Protein AF-H1VTM8-F1 (afdb_monomer)

Radius of gyration: 23.92 Å; Cα contacts (8 Å, |Δi|>4): 32; chains: 1; bounding box: 40×12×71 Å

pLDDT: mean 93.12, std 11.33, range [45.5, 98.5]

Organism: Colletotrichum higginsianum (strain IMI 349063) (NCBI:txid759273)

Structure (mmCIF, N/CA/C/O backbone):
data_AF-H1VTM8-F1
#
_entry.id   AF-H1VTM8-F1
#
loop_
_atom_site.group_PDB
_atom_site.id
_atom_site.type_symbol
_atom_site.label_atom_id
_atom_site.label_alt_id
_atom_site.label_comp_id
_atom_site.label_asym_id
_atom_site.label_entity_id
_atom_site.label_seq_id
_atom_site.pdbx_PDB_ins_code
_atom_site.Cartn_x
_atom_site.Cartn_y
_atom_site.Cartn_z
_atom_site.occupancy
_atom_site.B_iso_or_equiv
_atom_site.auth_seq_id
_atom_site.auth_comp_id
_atom_site.auth_asym_id
_atom_site.auth_atom_id
_atom_site.pdbx_PDB_model_num
ATOM 1 N N . ARG A 1 1 ? -16.273 3.973 -42.085 1.00 45.50 1 ARG A N 1
ATOM 2 C CA . ARG A 1 1 ? -14.835 4.316 -41.954 1.00 45.50 1 ARG A CA 1
ATOM 3 C C . ARG A 1 1 ? -14.415 3.929 -40.536 1.00 45.50 1 ARG A C 1
ATOM 5 O O . ARG A 1 1 ? -14.596 4.722 -39.627 1.00 45.50 1 ARG A O 1
ATOM 12 N N . HIS A 1 2 ? -13.994 2.678 -40.331 1.00 52.25 2 HIS A N 1
ATOM 13 C CA . HIS A 1 2 ? -13.523 2.202 -39.029 1.00 52.25 2 HIS A CA 1
ATOM 14 C C . HIS A 1 2 ? -12.146 2.814 -38.766 1.00 52.25 2 HIS A C 1
ATOM 16 O O . HIS A 1 2 ? -11.189 2.513 -39.476 1.00 52.25 2 HIS A O 1
ATOM 22 N N . SER A 1 3 ? -12.054 3.718 -37.797 1.00 54.59 3 SER A N 1
ATOM 23 C CA . SER A 1 3 ? -10.786 4.162 -37.228 1.00 54.59 3 SER A CA 1
ATOM 24 C C . SER A 1 3 ? -10.156 2.969 -36.514 1.00 54.59 3 SER A C 1
ATOM 26 O O . SER A 1 3 ? -10.537 2.627 -35.398 1.00 54.59 3 SER A O 1
ATOM 28 N N . LEU A 1 4 ? -9.227 2.296 -37.195 1.00 62.25 4 LEU A N 1
ATOM 29 C CA . LEU A 1 4 ? -8.375 1.277 -36.596 1.00 62.25 4 LEU A CA 1
ATOM 30 C C . LEU A 1 4 ? -7.559 1.957 -35.493 1.00 62.25 4 LEU A C 1
ATOM 32 O O . LEU A 1 4 ? -6.589 2.659 -35.771 1.00 62.25 4 LEU A O 1
ATOM 36 N N . THR A 1 5 ? -7.971 1.791 -34.241 1.00 61.22 5 THR A N 1
ATOM 37 C CA . THR A 1 5 ? -7.129 2.097 -33.088 1.00 61.22 5 THR A CA 1
ATOM 38 C C . THR A 1 5 ? -5.947 1.144 -33.143 1.00 61.22 5 THR A C 1
ATOM 40 O O . THR A 1 5 ? -6.069 -0.027 -32.783 1.00 61.22 5 THR A O 1
ATOM 43 N N . THR A 1 6 ? -4.809 1.607 -33.653 1.00 61.53 6 THR A N 1
ATOM 44 C CA . THR A 1 6 ? -3.568 0.841 -33.566 1.00 61.53 6 THR A CA 1
ATOM 45 C C . THR A 1 6 ? -3.264 0.591 -32.090 1.00 61.53 6 THR A C 1
ATOM 47 O O . THR A 1 6 ? -3.212 1.558 -31.324 1.00 61.53 6 THR A O 1
ATOM 50 N N . PRO A 1 7 ? -3.089 -0.671 -31.664 1.00 65.88 7 PRO A N 1
ATOM 51 C CA . PRO A 1 7 ? -2.739 -0.975 -30.286 1.00 65.88 7 PRO A CA 1
ATOM 52 C C . PRO A 1 7 ? -1.428 -0.271 -29.924 1.00 65.88 7 PRO A C 1
ATOM 54 O O . PRO A 1 7 ? -0.447 -0.338 -30.667 1.00 65.88 7 PRO A O 1
ATOM 57 N N . VAL A 1 8 ? -1.420 0.426 -28.787 1.00 76.19 8 VAL A N 1
ATOM 58 C CA . VAL A 1 8 ? -0.226 1.112 -28.287 1.00 76.19 8 VAL A CA 1
ATOM 59 C C . VAL A 1 8 ? 0.740 0.054 -27.756 1.00 76.19 8 VAL A C 1
ATOM 61 O O . VAL A 1 8 ? 0.540 -0.500 -26.678 1.00 76.19 8 VAL A O 1
ATOM 64 N N . GLN A 1 9 ? 1.775 -0.253 -28.535 1.00 87.38 9 GLN A N 1
ATOM 65 C CA . GLN A 1 9 ? 2.850 -1.163 -28.142 1.00 87.38 9 GLN A CA 1
ATOM 66 C C . GLN A 1 9 ? 4.033 -0.365 -27.583 1.00 87.38 9 GLN A C 1
ATOM 68 O O . GLN A 1 9 ? 4.461 0.621 -28.185 1.00 87.38 9 GLN A O 1
ATOM 73 N N . ILE A 1 10 ? 4.564 -0.798 -26.433 1.00 90.19 10 ILE A N 1
ATOM 74 C CA . ILE A 1 10 ? 5.757 -0.190 -25.811 1.00 90.19 10 ILE A CA 1
ATOM 75 C C . ILE A 1 10 ? 6.993 -0.411 -26.694 1.00 90.19 10 ILE A C 1
ATOM 77 O O . ILE A 1 10 ? 7.826 0.482 -26.836 1.00 90.19 10 ILE A O 1
ATOM 81 N N . TYR A 1 11 ? 7.091 -1.589 -27.311 1.00 93.25 11 TYR A N 1
ATOM 82 C CA . TYR A 1 11 ? 8.113 -1.898 -28.301 1.00 93.25 11 TYR A CA 1
ATOM 83 C C . TYR A 1 11 ? 7.630 -1.499 -29.690 1.00 93.25 11 TYR A C 1
ATOM 85 O O . TYR A 1 11 ? 6.611 -1.999 -30.166 1.00 93.25 11 TYR A O 1
ATOM 93 N N . GLN A 1 12 ? 8.367 -0.595 -30.331 1.00 92.56 12 GLN A N 1
ATOM 94 C CA . GLN A 1 12 ? 8.035 -0.059 -31.647 1.00 92.56 12 GLN A CA 1
ATOM 95 C C . GLN A 1 12 ? 9.125 -0.401 -32.661 1.00 92.56 12 GLN A C 1
ATOM 97 O O . GLN A 1 12 ? 10.299 -0.526 -32.315 1.00 92.56 12 GLN A O 1
ATOM 102 N N . LYS A 1 13 ? 8.735 -0.550 -33.932 1.00 92.44 13 LYS A N 1
ATOM 103 C CA . LYS A 1 13 ? 9.659 -0.918 -35.017 1.00 92.44 13 LYS A CA 1
ATOM 104 C C . LYS A 1 13 ? 10.741 0.140 -35.267 1.00 92.44 13 LYS A C 1
ATOM 106 O O . LYS A 1 13 ? 11.842 -0.233 -35.648 1.00 92.44 13 LYS A O 1
ATOM 111 N N . ASP A 1 14 ? 10.450 1.424 -35.044 1.00 93.12 14 ASP A N 1
ATOM 112 C CA . ASP A 1 14 ? 11.412 2.536 -35.161 1.00 93.12 14 ASP A CA 1
ATOM 113 C C . ASP A 1 14 ? 12.457 2.551 -34.033 1.00 93.12 14 ASP A C 1
ATOM 115 O O . ASP A 1 14 ? 13.482 3.212 -34.153 1.00 93.12 14 ASP A O 1
ATOM 119 N N . ASP A 1 15 ? 12.209 1.818 -32.944 1.00 94.56 15 ASP A N 1
ATOM 120 C CA . ASP A 1 15 ? 13.132 1.659 -31.816 1.00 94.56 15 ASP A CA 1
ATOM 121 C C . ASP A 1 15 ? 13.980 0.371 -31.939 1.00 94.56 15 ASP A C 1
ATOM 123 O O . ASP A 1 15 ? 14.895 0.138 -31.147 1.00 94.56 15 ASP A O 1
ATOM 127 N N . ALA A 1 16 ? 13.716 -0.470 -32.947 1.00 92.25 16 ALA A N 1
ATOM 128 C CA . ALA A 1 16 ? 14.503 -1.666 -33.240 1.00 92.25 16 ALA A CA 1
ATOM 129 C C . ALA A 1 16 ? 15.916 -1.311 -33.759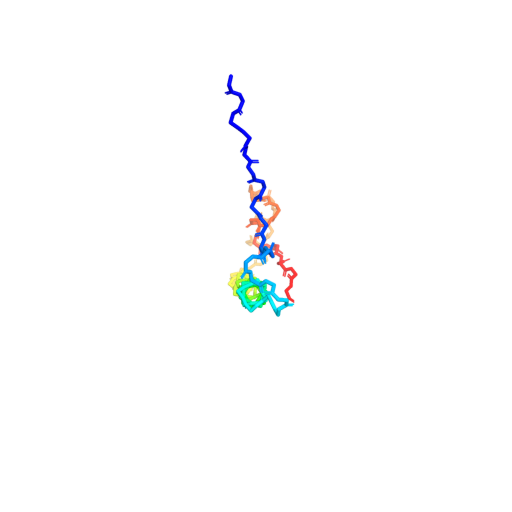 1.00 92.25 16 ALA A C 1
ATOM 131 O O . ALA A 1 16 ? 16.112 -0.252 -34.356 1.00 92.25 16 ALA A O 1
ATOM 132 N N . PRO A 1 17 ? 16.924 -2.190 -33.587 1.00 94.00 17 PRO A N 1
ATOM 133 C CA . PRO A 1 17 ? 16.869 -3.510 -32.946 1.00 94.00 17 PRO A CA 1
ATOM 134 C C . PRO A 1 17 ? 17.123 -3.488 -31.430 1.00 94.00 17 PRO A C 1
ATOM 136 O O . PRO A 1 17 ? 16.928 -4.501 -30.768 1.00 94.00 17 PRO A O 1
ATOM 139 N N . LEU A 1 18 ? 17.587 -2.363 -30.875 1.00 96.69 18 LEU A N 1
ATOM 140 C CA . LEU A 1 18 ? 18.022 -2.285 -29.473 1.00 96.69 18 LEU A CA 1
ATOM 141 C C . LEU A 1 18 ? 16.897 -1.930 -28.492 1.00 96.69 18 LEU A C 1
ATOM 143 O O . LEU A 1 18 ? 17.049 -2.144 -27.291 1.00 96.69 18 LEU A O 1
ATOM 147 N N . TYR A 1 19 ? 15.796 -1.366 -28.987 1.00 95.81 19 TYR A N 1
ATOM 148 C CA . TYR A 1 19 ? 14.601 -1.011 -28.225 1.00 95.81 19 TYR A CA 1
ATOM 149 C C . TYR A 1 19 ? 14.872 -0.148 -26.986 1.00 95.81 19 TYR A C 1
ATOM 151 O O . TYR A 1 19 ? 14.377 -0.411 -25.885 1.00 95.81 19 TYR A O 1
ATOM 159 N N . ARG A 1 20 ? 15.715 0.882 -27.132 1.00 96.31 20 ARG A N 1
ATOM 160 C CA . ARG A 1 20 ? 16.158 1.703 -25.994 1.00 96.31 20 ARG A CA 1
ATOM 161 C C . ARG A 1 20 ? 14.992 2.458 -25.354 1.00 96.31 20 ARG A C 1
ATOM 163 O O . ARG A 1 20 ? 14.960 2.579 -24.127 1.00 96.31 20 ARG A O 1
ATOM 170 N N . ARG A 1 21 ? 14.035 2.945 -26.152 1.00 95.12 21 ARG A N 1
ATOM 171 C CA . ARG A 1 21 ? 12.831 3.634 -25.663 1.00 95.12 21 ARG A CA 1
ATOM 172 C C . ARG A 1 21 ? 11.927 2.660 -24.912 1.00 95.12 21 ARG A C 1
ATOM 174 O O . ARG A 1 21 ? 11.563 2.943 -23.771 1.00 95.12 21 ARG A O 1
ATOM 181 N N . GLY A 1 22 ? 11.635 1.504 -25.507 1.00 95.31 22 GLY A N 1
ATOM 182 C CA . GLY A 1 22 ? 10.795 0.472 -24.896 1.00 95.31 22 GLY A CA 1
ATOM 183 C C . GLY A 1 22 ? 11.367 -0.037 -23.570 1.00 95.31 22 GLY A C 1
ATOM 184 O O . GLY A 1 22 ? 10.678 -0.037 -22.549 1.00 95.31 22 GLY A O 1
ATOM 185 N N . ASN A 1 23 ? 12.663 -0.360 -23.548 1.00 96.88 23 ASN A N 1
ATOM 186 C CA . ASN A 1 23 ? 13.351 -0.833 -22.345 1.00 96.88 23 ASN A CA 1
ATOM 187 C C . ASN A 1 23 ? 13.365 0.223 -21.231 1.00 96.88 23 ASN A C 1
ATOM 189 O O . ASN A 1 23 ? 13.122 -0.108 -20.072 1.00 96.88 23 ASN A O 1
ATOM 193 N N . LYS A 1 24 ? 13.581 1.505 -21.562 1.00 97.19 24 LYS A N 1
ATOM 194 C CA . LYS A 1 24 ? 13.513 2.598 -20.579 1.00 97.19 24 LYS A CA 1
ATOM 195 C C . LYS A 1 24 ? 12.122 2.714 -19.952 1.00 97.19 24 LYS A C 1
ATOM 197 O O . LYS A 1 24 ? 12.024 2.899 -18.742 1.00 97.19 24 LYS A O 1
ATOM 202 N N . ILE A 1 25 ? 11.061 2.593 -20.754 1.00 96.94 25 ILE A N 1
ATOM 203 C CA . ILE A 1 25 ? 9.675 2.641 -20.266 1.00 96.94 25 ILE A CA 1
ATOM 204 C C . ILE A 1 25 ? 9.401 1.466 -19.323 1.00 96.94 25 ILE A C 1
ATOM 206 O O . ILE A 1 25 ? 8.878 1.673 -18.231 1.00 96.94 25 ILE A O 1
ATOM 210 N N . ILE A 1 26 ? 9.798 0.246 -19.695 1.00 96.50 26 ILE A N 1
ATOM 211 C CA . ILE A 1 26 ? 9.589 -0.939 -18.850 1.00 96.50 26 ILE A CA 1
ATOM 212 C C . ILE A 1 26 ? 10.352 -0.820 -17.532 1.00 96.50 26 ILE A C 1
ATOM 214 O O . ILE A 1 26 ? 9.769 -1.045 -16.473 1.00 96.50 26 ILE A O 1
ATOM 218 N N . LEU A 1 27 ? 11.621 -0.407 -17.568 1.00 97.88 27 LEU A N 1
ATOM 219 C CA . LEU A 1 27 ? 12.403 -0.193 -16.349 1.00 97.88 27 LEU A CA 1
ATOM 220 C C . LEU A 1 27 ? 11.776 0.878 -15.451 1.00 97.88 27 LEU A C 1
ATOM 222 O O . LEU A 1 27 ? 11.729 0.698 -14.235 1.00 97.88 27 LEU A O 1
ATOM 226 N N . ALA A 1 28 ? 11.237 1.953 -16.032 1.00 98.06 28 ALA A N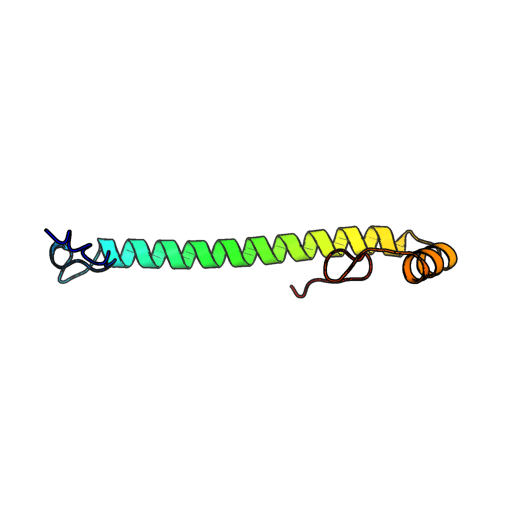 1
ATOM 227 C CA . ALA A 1 28 ? 10.516 2.971 -15.276 1.00 98.06 28 ALA A CA 1
ATOM 228 C C . ALA A 1 28 ? 9.249 2.405 -14.611 1.00 98.06 28 ALA A C 1
ATOM 230 O O . ALA A 1 28 ? 9.010 2.678 -13.437 1.00 98.06 28 ALA A O 1
ATOM 231 N N . LEU A 1 29 ? 8.469 1.577 -15.314 1.00 97.88 29 LEU A N 1
ATOM 232 C CA . LEU A 1 29 ? 7.281 0.925 -14.752 1.00 97.88 29 LEU A CA 1
ATOM 233 C C . LEU A 1 29 ? 7.636 -0.059 -13.630 1.00 97.88 29 LEU A C 1
ATOM 235 O O . LEU A 1 29 ? 6.942 -0.101 -12.615 1.00 97.88 29 LEU A O 1
ATOM 239 N N . ILE A 1 30 ? 8.719 -0.825 -13.776 1.00 98.31 30 ILE A N 1
ATOM 240 C CA . ILE A 1 30 ? 9.207 -1.738 -12.732 1.00 98.31 30 ILE A CA 1
ATOM 241 C C . ILE A 1 30 ? 9.630 -0.946 -11.492 1.00 98.31 30 ILE A C 1
ATOM 243 O O . ILE A 1 30 ? 9.180 -1.250 -10.387 1.00 98.31 30 ILE A O 1
ATOM 247 N N . ALA A 1 31 ? 10.443 0.098 -11.671 1.00 98.50 31 ALA A N 1
ATOM 248 C CA . ALA A 1 31 ? 10.873 0.959 -10.575 1.00 98.50 31 ALA A CA 1
ATOM 249 C C . ALA A 1 31 ? 9.673 1.619 -9.877 1.00 98.50 31 ALA A C 1
ATOM 251 O O . ALA A 1 31 ? 9.607 1.644 -8.650 1.00 98.50 31 ALA A O 1
ATOM 252 N N . TRP A 1 32 ? 8.685 2.082 -10.647 1.00 98.50 32 TRP A N 1
ATOM 253 C CA . TRP A 1 32 ? 7.450 2.646 -10.110 1.00 98.5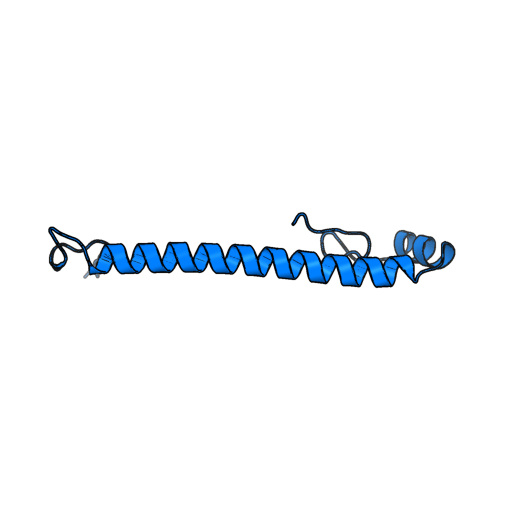0 32 TRP A CA 1
ATOM 254 C C . TRP A 1 32 ? 6.658 1.635 -9.274 1.00 98.50 32 TRP A C 1
ATOM 256 O O . TRP A 1 32 ? 6.228 1.959 -8.169 1.00 98.50 32 TRP A O 1
ATOM 266 N N . ASN A 1 33 ? 6.516 0.393 -9.744 1.00 98.38 33 ASN A N 1
ATOM 267 C CA . ASN A 1 33 ? 5.858 -0.668 -8.977 1.00 98.38 33 ASN A CA 1
ATOM 268 C C . ASN A 1 33 ? 6.603 -0.987 -7.675 1.00 98.38 33 ASN A C 1
ATOM 270 O O . ASN A 1 33 ? 5.966 -1.156 -6.636 1.00 98.38 33 ASN A O 1
ATOM 274 N N . ALA A 1 34 ? 7.938 -1.017 -7.703 1.00 98.31 34 ALA A N 1
ATOM 275 C CA . ALA A 1 34 ? 8.736 -1.210 -6.497 1.00 98.31 34 ALA A CA 1
ATOM 276 C C . ALA A 1 34 ? 8.495 -0.082 -5.479 1.00 98.31 34 ALA A C 1
ATOM 278 O O . ALA A 1 34 ? 8.244 -0.355 -4.305 1.00 98.31 34 ALA A O 1
ATOM 279 N N . VAL A 1 35 ? 8.497 1.179 -5.928 1.00 98.50 35 VAL A N 1
ATOM 280 C CA . VAL A 1 35 ? 8.190 2.337 -5.072 1.00 98.50 35 VAL A CA 1
ATOM 281 C C . VAL A 1 35 ? 6.776 2.235 -4.498 1.00 98.50 35 VAL A C 1
ATOM 283 O O . VAL A 1 35 ? 6.600 2.392 -3.292 1.00 98.50 35 VAL A O 1
ATOM 286 N N . LEU A 1 36 ? 5.772 1.918 -5.321 1.00 98.38 36 LEU A N 1
ATOM 287 C CA . LEU A 1 36 ? 4.393 1.753 -4.856 1.00 98.38 36 LEU A CA 1
ATOM 288 C C . LEU A 1 36 ? 4.261 0.646 -3.804 1.00 98.38 36 LEU A C 1
ATOM 290 O O . LEU A 1 36 ? 3.589 0.854 -2.797 1.00 98.38 36 LEU A O 1
ATOM 294 N N . ALA A 1 37 ? 4.924 -0.498 -3.990 1.00 97.50 37 ALA A N 1
ATOM 295 C CA . ALA A 1 37 ? 4.908 -1.584 -3.013 1.00 97.50 37 ALA A CA 1
ATOM 296 C C . ALA A 1 37 ? 5.470 -1.133 -1.652 1.00 97.50 37 ALA A C 1
ATOM 298 O O . ALA A 1 37 ? 4.858 -1.382 -0.610 1.00 97.50 37 ALA A O 1
ATOM 299 N N . TRP A 1 38 ? 6.586 -0.397 -1.659 1.00 98.38 38 TRP A N 1
ATOM 300 C CA . TRP A 1 38 ? 7.157 0.194 -0.447 1.00 98.38 38 TRP A CA 1
ATOM 301 C C . TRP A 1 38 ? 6.217 1.207 0.213 1.00 98.38 38 TRP A C 1
ATOM 303 O O . TRP A 1 38 ? 6.046 1.177 1.434 1.00 98.38 38 TRP A O 1
ATOM 313 N N . LEU A 1 39 ? 5.571 2.072 -0.574 1.00 98.44 39 LEU A N 1
ATOM 314 C CA . LEU A 1 39 ? 4.609 3.050 -0.063 1.00 98.44 39 LEU A CA 1
ATOM 315 C C . LEU A 1 39 ? 3.384 2.375 0.571 1.00 98.44 39 LEU A C 1
ATOM 317 O O . LEU A 1 39 ? 2.956 2.789 1.649 1.00 98.44 39 LEU A O 1
ATOM 321 N N . ILE A 1 40 ? 2.850 1.316 -0.045 1.00 98.25 40 ILE A N 1
ATOM 322 C CA . ILE A 1 40 ? 1.723 0.540 0.499 1.00 98.25 40 ILE A CA 1
ATOM 323 C C . ILE A 1 40 ? 2.115 -0.113 1.828 1.00 98.25 40 ILE A C 1
ATOM 325 O O . ILE A 1 40 ? 1.386 0.020 2.813 1.00 98.25 40 ILE A O 1
ATOM 329 N N . LYS A 1 41 ? 3.292 -0.751 1.894 1.00 97.94 41 LYS A N 1
ATOM 330 C CA . LYS A 1 41 ? 3.813 -1.340 3.136 1.00 97.94 41 LYS A CA 1
ATOM 331 C C . LYS A 1 41 ? 3.949 -0.293 4.242 1.00 97.94 41 LYS A C 1
ATOM 333 O O . LYS A 1 41 ? 3.453 -0.499 5.350 1.00 97.94 41 LYS A O 1
ATOM 338 N N . ALA A 1 42 ? 4.562 0.853 3.941 1.00 98.38 42 ALA A N 1
ATOM 339 C CA . ALA A 1 42 ? 4.716 1.946 4.899 1.00 98.38 42 ALA A CA 1
ATOM 340 C C . ALA A 1 42 ? 3.358 2.486 5.384 1.00 98.38 42 ALA A C 1
ATOM 342 O O . ALA A 1 42 ? 3.175 2.740 6.579 1.00 98.38 42 ALA A O 1
ATOM 343 N N . TYR A 1 43 ? 2.385 2.615 4.479 1.00 98.00 43 TYR A N 1
ATOM 344 C CA . TYR A 1 43 ? 1.020 3.009 4.817 1.00 98.00 43 TYR A CA 1
ATOM 345 C C . TYR A 1 43 ? 0.354 2.005 5.770 1.00 98.00 43 TYR A C 1
ATOM 347 O O . TYR A 1 43 ? -0.192 2.415 6.798 1.00 98.00 43 TYR A O 1
ATOM 355 N N . TYR A 1 44 ? 0.447 0.702 5.490 1.00 98.00 44 TYR A N 1
ATOM 356 C CA . TYR A 1 44 ? -0.107 -0.345 6.353 1.00 98.00 44 TYR A CA 1
ATOM 357 C C . TYR A 1 44 ? 0.551 -0.382 7.730 1.00 98.00 44 TYR A C 1
ATOM 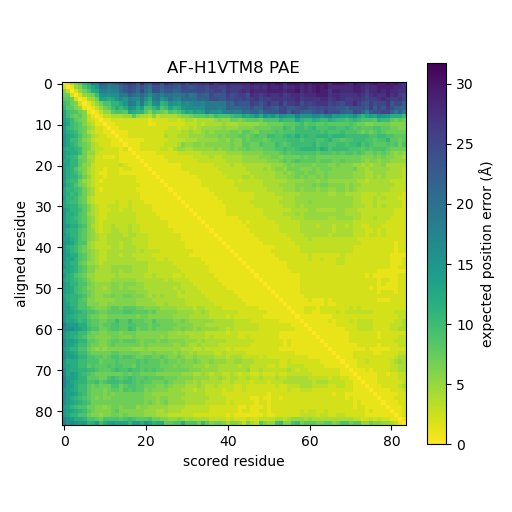359 O O . TYR A 1 44 ? -0.161 -0.409 8.734 1.00 98.00 44 TYR A O 1
ATOM 367 N N . MET A 1 45 ? 1.881 -0.285 7.798 1.00 98.19 45 MET A N 1
ATOM 368 C CA . MET A 1 45 ? 2.617 -0.186 9.063 1.00 98.19 45 MET A CA 1
ATOM 369 C C . MET A 1 45 ? 2.138 0.999 9.902 1.00 98.19 45 MET A C 1
ATOM 371 O O . MET A 1 45 ? 1.791 0.836 11.073 1.00 98.19 45 MET A O 1
ATOM 375 N N . LYS A 1 46 ? 2.065 2.195 9.300 1.00 98.38 46 LYS A N 1
ATOM 376 C CA . LYS A 1 46 ? 1.607 3.407 9.991 1.00 98.38 46 LYS A CA 1
ATOM 377 C C . LYS A 1 46 ? 0.164 3.261 10.467 1.00 98.38 46 LYS A C 1
ATOM 379 O O . LYS A 1 46 ? -0.140 3.602 11.607 1.00 98.38 46 LYS A O 1
ATOM 384 N N . ARG A 1 47 ? -0.725 2.743 9.614 1.00 97.81 47 ARG A N 1
ATOM 385 C CA . ARG A 1 47 ? -2.141 2.578 9.950 1.00 97.81 47 ARG A CA 1
ATOM 386 C C . ARG A 1 47 ? -2.342 1.571 11.080 1.00 97.81 47 ARG A C 1
ATOM 388 O O . ARG A 1 47 ? -3.123 1.856 11.984 1.00 97.81 47 ARG A O 1
ATOM 395 N N . ASN A 1 48 ? -1.631 0.445 11.048 1.00 98.25 48 ASN A N 1
ATOM 396 C CA . ASN A 1 48 ? -1.649 -0.548 12.118 1.00 98.25 48 ASN A CA 1
ATOM 397 C C . ASN A 1 48 ? -1.139 0.050 13.428 1.00 98.25 48 ASN A C 1
ATOM 399 O O . ASN A 1 48 ? -1.849 -0.040 14.422 1.00 98.25 48 ASN A O 1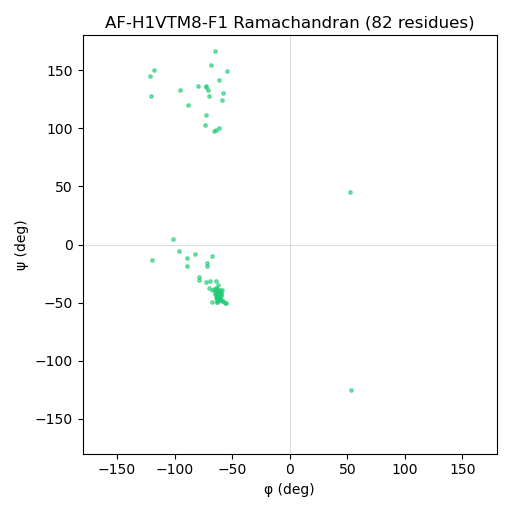
ATOM 403 N N . LYS A 1 49 ? -0.004 0.764 13.405 1.00 97.94 49 LYS A N 1
ATOM 404 C CA . LYS A 1 49 ? 0.541 1.432 14.593 1.00 97.94 49 LY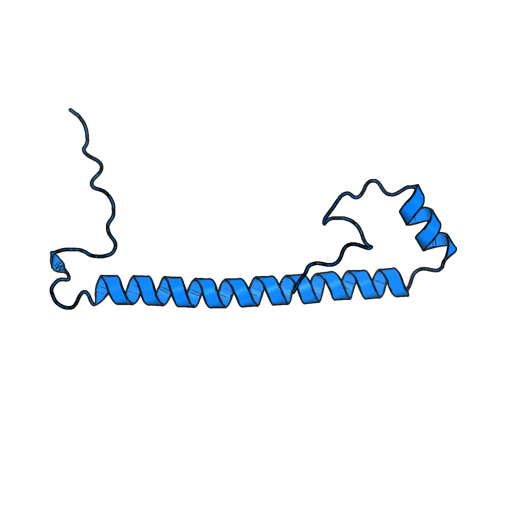S A CA 1
ATOM 405 C C . LYS A 1 49 ? -0.471 2.385 15.230 1.00 97.94 49 LYS A C 1
ATOM 407 O O . LYS A 1 49 ? -0.749 2.267 16.413 1.00 97.94 49 LYS A O 1
ATOM 412 N N . THR A 1 50 ? -1.086 3.275 14.448 1.00 97.81 50 THR A N 1
ATOM 413 C CA . THR A 1 50 ? -2.107 4.194 14.981 1.00 97.81 50 THR A CA 1
ATOM 414 C C . THR A 1 50 ? -3.280 3.445 15.615 1.00 97.81 50 THR A C 1
ATOM 416 O O . THR A 1 50 ? -3.790 3.863 16.648 1.00 97.81 50 THR A O 1
ATOM 419 N N . ARG A 1 51 ? -3.722 2.335 15.016 1.00 97.62 51 ARG A N 1
ATOM 420 C CA . ARG A 1 51 ? -4.799 1.514 15.583 1.00 97.62 51 ARG A CA 1
ATOM 421 C C . ARG A 1 51 ? -4.370 0.775 16.844 1.00 97.62 51 ARG A C 1
ATOM 423 O O . ARG A 1 51 ? -5.177 0.657 17.758 1.00 97.62 51 ARG A O 1
ATOM 430 N N . ASP A 1 52 ? -3.133 0.291 16.895 1.00 97.56 52 ASP A N 1
ATOM 431 C CA . ASP A 1 52 ? -2.554 -0.342 18.079 1.00 97.56 52 ASP A CA 1
ATOM 432 C C . ASP A 1 52 ? -2.446 0.642 19.236 1.00 97.56 52 ASP A C 1
ATOM 434 O O . ASP A 1 52 ? -2.819 0.290 20.349 1.00 97.56 52 ASP A O 1
ATOM 438 N N . ASP A 1 53 ? -2.003 1.872 18.977 1.00 98.06 53 ASP A N 1
ATOM 439 C CA . ASP A 1 53 ? -1.886 2.915 19.995 1.00 98.06 53 ASP A CA 1
ATOM 440 C C . ASP A 1 53 ? -3.265 3.247 20.595 1.00 98.06 53 ASP A C 1
ATOM 442 O O . ASP A 1 53 ? -3.424 3.259 21.815 1.00 98.06 53 ASP A O 1
ATOM 446 N N . ILE A 1 54 ? -4.290 3.413 19.747 1.00 97.81 54 ILE A N 1
ATOM 447 C CA . ILE A 1 54 ? -5.674 3.635 20.197 1.00 97.81 54 ILE A CA 1
ATOM 448 C C . ILE A 1 54 ? -6.188 2.418 20.979 1.00 97.81 54 ILE A C 1
ATOM 450 O O . ILE A 1 54 ? -6.701 2.567 22.084 1.00 97.81 54 ILE A O 1
ATOM 454 N N . TRP A 1 55 ? -6.031 1.206 20.439 1.00 97.38 55 TRP A N 1
ATOM 455 C CA . TRP A 1 55 ? -6.521 -0.016 21.079 1.00 97.38 55 TRP A CA 1
ATOM 456 C C . TRP A 1 55 ? -5.839 -0.282 22.425 1.00 97.38 55 TRP A C 1
ATOM 458 O O . TRP A 1 55 ? -6.478 -0.726 23.374 1.00 97.38 55 TRP A O 1
ATOM 468 N N . ARG A 1 56 ? -4.537 -0.008 22.543 1.00 96.94 56 ARG A N 1
ATOM 469 C CA . ARG A 1 56 ? -3.793 -0.136 23.805 1.00 96.94 56 ARG A CA 1
ATOM 470 C C . ARG A 1 56 ? -4.217 0.911 24.831 1.00 96.94 56 ARG A C 1
ATOM 472 O O . ARG A 1 56 ? -4.191 0.598 26.015 1.00 96.94 56 ARG A O 1
ATOM 479 N N . GLY A 1 57 ? -4.619 2.100 24.383 1.00 97.38 57 GLY A N 1
ATOM 480 C CA . GLY A 1 57 ? -5.155 3.156 25.243 1.00 97.38 57 GLY A CA 1
ATOM 481 C C . GLY A 1 57 ? -6.563 2.883 25.783 1.00 97.38 57 GLY A C 1
ATOM 482 O O . GLY A 1 57 ? -6.946 3.498 26.771 1.00 97.38 57 GLY A O 1
ATOM 483 N N . MET A 1 58 ? -7.319 1.962 25.175 1.00 97.94 58 MET A N 1
ATOM 484 C CA . MET A 1 58 ? -8.661 1.588 25.632 1.00 97.94 58 MET A CA 1
ATOM 485 C C . MET A 1 58 ? -8.622 0.610 26.815 1.00 97.94 58 MET A C 1
ATOM 487 O O . MET A 1 58 ? -7.907 -0.404 26.796 1.00 97.94 58 MET A O 1
ATOM 491 N N . SER A 1 59 ? -9.478 0.867 27.802 1.00 98.12 59 SER A N 1
ATOM 492 C CA . SER A 1 59 ? -9.837 -0.071 28.866 1.00 98.12 59 SER A CA 1
ATOM 493 C C . SER A 1 59 ? -10.575 -1.298 28.314 1.00 98.12 59 SER A C 1
ATOM 495 O O . SER A 1 59 ? -11.034 -1.321 27.169 1.00 98.12 59 SER A O 1
ATOM 497 N N . GLN A 1 60 ? -10.709 -2.348 29.129 1.00 97.75 60 GLN A N 1
ATOM 498 C CA . GLN A 1 60 ? -11.417 -3.561 28.707 1.00 97.75 60 GLN A CA 1
ATOM 499 C C . GLN A 1 60 ? -12.894 -3.280 28.383 1.00 97.75 60 GLN A C 1
ATOM 501 O O . GLN A 1 60 ? -13.392 -3.731 27.360 1.00 97.75 60 GLN A O 1
ATOM 506 N N . GLN A 1 61 ? -13.560 -2.461 29.199 1.00 97.94 61 GLN A N 1
ATOM 507 C CA . GLN A 1 61 ? -14.972 -2.108 29.021 1.00 97.94 61 GLN A CA 1
ATOM 508 C C . GLN A 1 61 ? -15.208 -1.334 27.716 1.00 97.94 61 GLN A C 1
ATOM 510 O O . GLN A 1 61 ? -16.188 -1.584 27.020 1.00 97.94 61 GLN A O 1
ATOM 515 N N . GLU A 1 62 ? -14.293 -0.432 27.345 1.00 98.06 62 GLU A N 1
ATOM 516 C CA . GLU A 1 62 ? -14.364 0.301 26.074 1.00 98.06 62 GLU A CA 1
ATOM 517 C C . GLU A 1 62 ? -14.159 -0.618 24.869 1.00 98.06 62 GLU A C 1
ATOM 519 O O . GLU A 1 62 ? -14.854 -0.473 23.863 1.00 98.06 62 GLU A O 1
ATOM 524 N N . LYS A 1 63 ? -13.242 -1.589 24.969 1.00 97.81 63 LYS A N 1
ATOM 525 C CA . LYS A 1 63 ? -13.046 -2.603 23.922 1.00 97.81 63 LYS A CA 1
ATOM 526 C C . LYS A 1 63 ? -14.292 -3.456 23.747 1.00 97.81 63 LYS A C 1
ATOM 528 O O . LYS A 1 63 ? -14.745 -3.628 22.618 1.00 97.81 63 LYS A O 1
ATOM 533 N N . ASP A 1 64 ? -14.864 -3.942 24.844 1.00 98.06 64 ASP A N 1
ATOM 534 C CA . ASP A 1 64 ? -16.075 -4.762 24.819 1.00 98.06 64 ASP A CA 1
ATOM 535 C C . ASP A 1 64 ? -17.253 -3.968 24.238 1.00 98.06 64 ASP A C 1
ATOM 537 O O . ASP A 1 64 ? -17.973 -4.460 23.368 1.00 98.06 64 ASP A O 1
ATOM 541 N N . HIS A 1 65 ? -17.396 -2.698 24.633 1.00 98.19 65 HIS A N 1
ATOM 542 C CA . HIS A 1 65 ? -18.400 -1.799 24.071 1.00 98.19 65 HIS A CA 1
ATOM 543 C C . HIS A 1 65 ? -18.194 -1.564 22.568 1.00 98.19 65 HIS A C 1
ATOM 545 O O . HIS A 1 65 ? -19.155 -1.649 21.801 1.00 98.19 65 HIS A O 1
ATOM 551 N N . TYR A 1 66 ? -16.956 -1.314 22.124 1.00 97.88 66 TYR A N 1
ATOM 552 C CA . TYR A 1 66 ? -16.635 -1.157 20.704 1.00 97.88 66 TYR A CA 1
ATOM 553 C C . TYR A 1 66 ? -17.004 -2.416 19.917 1.00 97.88 66 TYR A C 1
ATOM 555 O O . TYR A 1 66 ? -17.697 -2.325 18.908 1.00 97.88 66 TYR A O 1
ATOM 563 N N . LEU A 1 67 ? -16.598 -3.595 20.395 1.00 97.06 67 LEU A N 1
ATOM 564 C CA . LEU A 1 67 ? -16.885 -4.868 19.731 1.00 97.06 67 LEU A CA 1
ATOM 565 C C . LEU A 1 67 ? -18.388 -5.162 19.649 1.00 97.06 67 LEU A C 1
ATOM 567 O O . LEU A 1 67 ? -18.834 -5.726 18.653 1.00 97.06 67 LEU A O 1
ATOM 571 N N . ALA A 1 68 ? -19.163 -4.766 20.662 1.00 97.50 68 ALA A N 1
ATOM 572 C CA . ALA A 1 68 ? -20.603 -4.998 20.705 1.00 97.50 68 ALA A CA 1
ATOM 573 C C . ALA A 1 68 ? -21.420 -4.018 19.844 1.00 97.50 68 ALA A C 1
ATOM 575 O O . ALA A 1 68 ? -22.513 -4.364 19.402 1.00 97.50 68 ALA A O 1
ATOM 576 N N . THR A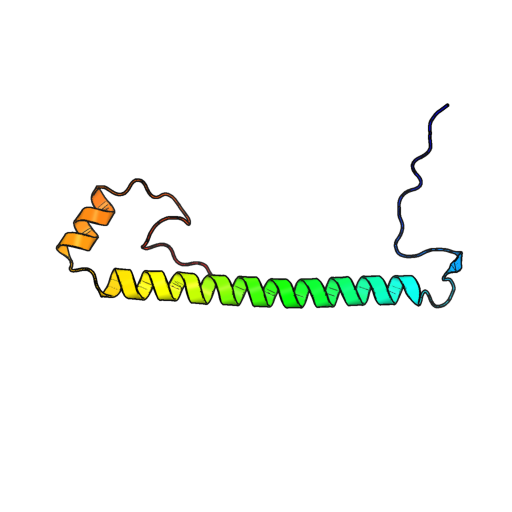 1 69 ? -20.928 -2.792 19.631 1.00 98.00 69 THR A N 1
ATOM 577 C CA . THR A 1 69 ? -21.736 -1.697 19.056 1.00 98.00 69 THR A CA 1
ATOM 578 C C . THR A 1 69 ? -21.205 -1.122 17.745 1.00 98.00 69 THR A C 1
ATOM 580 O O . THR A 1 69 ? -21.927 -0.379 17.072 1.00 98.00 69 THR A O 1
ATOM 583 N N . THR A 1 70 ? -19.962 -1.432 17.363 1.00 97.12 70 THR A N 1
ATOM 584 C CA . THR A 1 70 ? -19.345 -0.849 16.168 1.00 97.12 70 THR A CA 1
ATOM 585 C C . THR A 1 70 ? -20.108 -1.205 14.893 1.00 97.12 70 THR A C 1
ATOM 587 O O . THR A 1 70 ? -20.573 -2.327 14.704 1.00 97.12 70 THR A O 1
ATOM 590 N N . LYS A 1 71 ? -20.196 -0.230 13.984 1.00 97.44 71 LYS A N 1
ATOM 591 C CA . LYS A 1 71 ? -20.685 -0.408 12.606 1.00 97.44 71 LYS A CA 1
ATOM 592 C C . LYS A 1 71 ? -19.536 -0.480 11.598 1.00 97.44 71 LYS A C 1
ATOM 594 O O . LYS A 1 71 ? -19.767 -0.487 10.390 1.00 97.44 71 LYS A O 1
ATOM 599 N N . ASP A 1 72 ? -18.294 -0.470 12.081 1.00 96.75 72 ASP A N 1
ATOM 600 C CA . ASP A 1 72 ? -17.130 -0.607 11.222 1.00 96.75 72 ASP A CA 1
ATOM 601 C C . ASP A 1 72 ? -17.038 -2.038 10.692 1.00 96.75 72 ASP A C 1
ATOM 603 O O . ASP A 1 72 ? -17.090 -3.013 11.440 1.00 96.75 72 ASP A O 1
ATOM 607 N N . GLU A 1 73 ? -16.808 -2.160 9.389 1.00 95.81 73 GLU A N 1
ATOM 608 C CA . GLU A 1 73 ? -16.686 -3.452 8.719 1.00 95.81 73 GLU A CA 1
ATOM 609 C C . GLU A 1 73 ? -15.331 -3.608 8.034 1.00 95.81 73 GLU A C 1
ATOM 611 O O . GLU A 1 73 ? -14.756 -2.649 7.497 1.00 95.81 73 GLU A O 1
ATOM 616 N N . GLY A 1 74 ? -14.831 -4.847 8.041 1.00 94.81 74 GLY A N 1
ATOM 617 C CA . GLY A 1 74 ? -13.596 -5.242 7.374 1.00 94.81 74 GLY A CA 1
ATOM 618 C C . GLY A 1 74 ? -12.412 -4.362 7.765 1.00 94.81 74 GLY A C 1
ATOM 619 O O . GLY A 1 74 ? -12.112 -4.166 8.943 1.00 94.81 74 GLY A O 1
ATOM 620 N N . SER A 1 75 ? -11.752 -3.790 6.757 1.00 95.19 75 SER A N 1
ATOM 621 C CA . SER A 1 75 ? -10.538 -2.996 6.939 1.00 95.19 75 SER A CA 1
ATOM 622 C C . SER A 1 75 ? -10.750 -1.677 7.677 1.00 95.19 75 SER A C 1
ATOM 624 O O . SER A 1 75 ? -9.756 -1.039 8.033 1.00 95.19 75 SER A O 1
ATOM 626 N N . ARG A 1 76 ? -11.999 -1.247 7.918 1.00 95.31 76 ARG A N 1
ATOM 627 C CA . ARG A 1 76 ? -12.311 -0.026 8.677 1.00 95.31 76 ARG A CA 1
ATOM 628 C C . ARG A 1 76 ? -12.189 -0.224 10.182 1.00 95.31 76 ARG A C 1
ATOM 630 O O . ARG A 1 76 ? -11.745 0.716 10.842 1.00 95.31 76 ARG A O 1
ATOM 637 N N . ARG A 1 77 ? -12.449 -1.439 10.676 1.00 97.44 77 ARG A N 1
ATOM 638 C CA . ARG A 1 77 ? -12.425 -1.769 12.104 1.00 97.44 77 ARG A CA 1
ATOM 639 C C . ARG A 1 77 ? -11.109 -1.400 12.788 1.00 97.44 77 ARG A C 1
ATOM 641 O O . ARG A 1 77 ? -10.033 -1.429 12.180 1.00 97.44 77 ARG A O 1
ATOM 648 N N . LEU A 1 78 ? -11.201 -1.069 14.072 1.00 97.12 78 LEU A N 1
ATOM 649 C CA . LEU A 1 78 ? -10.066 -0.690 14.905 1.00 97.12 78 LEU A CA 1
ATOM 650 C C . LEU A 1 78 ? -9.180 -1.888 15.260 1.00 97.12 78 LEU A C 1
ATOM 652 O O . LEU A 1 78 ? -7.966 -1.732 15.345 1.00 97.12 78 LEU A O 1
ATOM 656 N N . ASP A 1 79 ? -9.755 -3.078 15.404 1.00 95.06 79 ASP A N 1
ATOM 657 C CA . ASP A 1 79 ? -9.053 -4.340 15.668 1.00 95.06 79 ASP A CA 1
ATOM 658 C C . ASP A 1 79 ? -8.486 -4.995 14.395 1.00 95.06 79 ASP A C 1
ATOM 660 O O . ASP A 1 79 ? -7.677 -5.916 14.472 1.00 95.06 79 ASP A O 1
ATOM 664 N N . PHE A 1 80 ? -8.813 -4.477 13.207 1.00 97.06 80 PHE A N 1
ATOM 665 C CA . PHE A 1 80 ? -8.258 -4.981 11.951 1.00 97.06 80 PHE A CA 1
ATOM 666 C C . PHE A 1 80 ? -6.787 -4.585 11.759 1.00 97.06 80 PHE A C 1
ATOM 668 O O . PHE A 1 80 ? -6.417 -3.410 11.905 1.00 97.06 80 PHE A O 1
ATOM 675 N N . ARG A 1 81 ? -5.953 -5.538 11.325 1.00 97.25 81 ARG A N 1
ATOM 676 C CA . ARG A 1 81 ? -4.548 -5.311 10.958 1.00 97.25 81 ARG A CA 1
ATOM 677 C C . ARG A 1 81 ? -4.288 -5.690 9.506 1.00 97.25 81 ARG A C 1
ATOM 679 O O . ARG A 1 81 ? -4.591 -6.7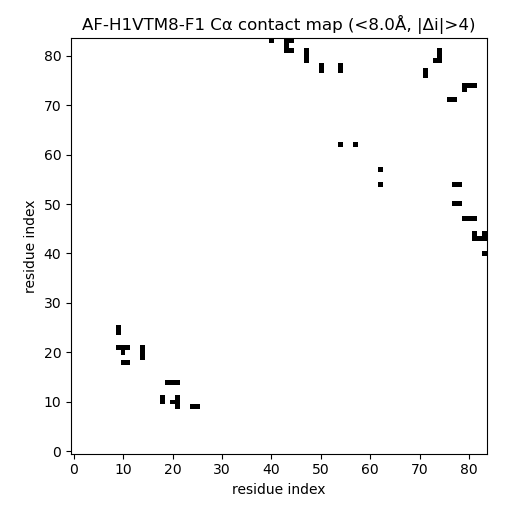98 9.078 1.00 97.25 81 ARG A O 1
ATOM 686 N N . PHE A 1 82 ? -3.695 -4.764 8.757 1.00 96.88 82 PHE A N 1
ATOM 687 C CA . PHE A 1 82 ? -3.219 -5.039 7.404 1.00 96.88 82 PH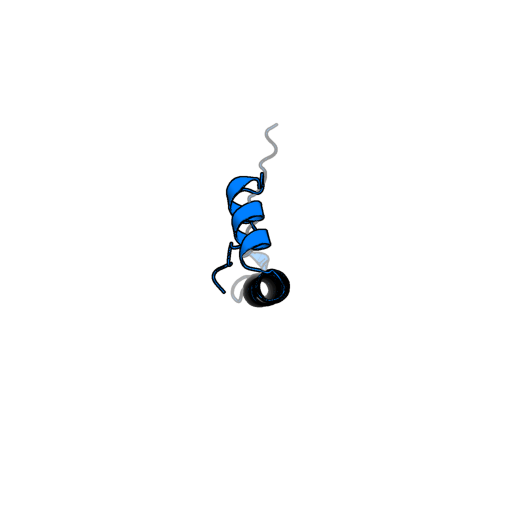E A CA 1
ATOM 688 C C . PHE A 1 82 ? -1.964 -5.924 7.452 1.00 96.88 82 PHE A C 1
ATOM 690 O O . PHE A 1 82 ? -1.058 -5.658 8.248 1.00 96.88 82 PHE A O 1
ATOM 697 N N . ALA A 1 83 ? -1.883 -6.935 6.586 1.00 93.88 83 ALA A N 1
ATOM 698 C CA . ALA A 1 83 ? -0.654 -7.699 6.369 1.00 93.88 83 ALA A CA 1
ATOM 699 C C . ALA A 1 83 ? 0.373 -6.819 5.634 1.00 93.88 83 ALA A C 1
ATOM 701 O O . ALA A 1 83 ? 0.025 -6.200 4.628 1.00 93.88 83 ALA A O 1
ATOM 702 N N . HIS A 1 84 ? 1.598 -6.715 6.157 1.00 85.75 84 HIS A N 1
ATOM 703 C CA . HIS A 1 84 ? 2.614 -5.760 5.697 1.00 85.75 84 HIS A CA 1
ATOM 704 C C . HIS A 1 84 ? 4.039 -6.295 5.840 1.00 85.75 84 HIS A C 1
ATOM 706 O O . HIS A 1 84 ? 4.292 -7.099 6.758 1.00 85.75 84 HIS A O 1
#

Mean predicted aligned error: 5.84 Å

Sequence (84 aa):
RHSLTTPVQIYQKDDAPLYRRGNKIILALIAWNAVLAWLIKAYYMKRNKTRDDIWRGMSQQEKDHYLATTKDEGSRRLDFRFAH

Foldseek 3Di:
DDPPPDPDDLADPVCPDVSPRSVVVVVVVVVVVVVVVVVVVVVLVVLLVVLCVVVVPDDPVVVVVCVVDPPDDDPRDSPDHDDD

Solvent-accessible surface area (backbone atoms only — not comparable to full-atom values): 5110 Å² total; per-residue (Å²): 135,85,81,78,78,72,80,90,58,72,72,48,81,90,39,55,93,78,30,63,66,29,52,50,52,51,52,50,52,52,52,49,51,54,51,50,53,54,51,51,36,53,49,34,51,52,52,34,48,56,31,49,55,54,57,70,72,46,52,71,68,56,50,52,50,45,73,75,66,60,85,61,58,71,87,67,27,66,89,49,70,66,89,106

Secondary structure (DSSP, 8-state):
---------SS-GGGTTTTHHHHHHHHHHHHHHHHHHHHHHHHHHHHHHHHHHHHHHS-HHHHHHHHHH----GGGSSS-----